Protein AF-A0AAV8ZKX7-F1 (afdb_monomer_lite)

Radius of gyration: 17.31 Å; chains: 1; bounding box: 44×43×34 Å

Secondary structure (DSSP, 8-state):
--HHHHHHHHHHTT--HHHHHHHHHTTHHHHHHHHHHHTS-TTS------PPPTTS------EEEEEEEEEEETTTTEEEEEEEEEE-SS-EEEEEEE-S-----HHHHHHHHHHHHHHHHTT---S--EEEE--

Sequence (135 aa):
MDLIFEILRIYECGLKLEFIEGELLKFVPNIVDFINLYLRNPNTNENFHLRHNKDDWKGTIEAIDDIEENIWCPELGIKGKVDVSIKTAFNTMPLELKTGRASVSLEHRGQVMMYIMMMNKLGYNVPSGLLLYLR

InterPro domains:
  IPR011604 PD-(D/E)XK endonuclease-like domain superfamily [G3DSA:3.90.320.10] (35-135)
  IPR014808 DNA replication factor Dna2, N-terminal [PF08696] (7-87)
  IPR051827 CRISPR-associated exonuclease Cas4 [PTHR36531] (9-134)

Structure (mmCIF, N/CA/C/O backbone):
data_AF-A0AAV8ZKX7-F1
#
_entry.id   AF-A0AAV8ZKX7-F1
#
loop_
_atom_site.group_PDB
_atom_site.id
_atom_site.type_symbol
_atom_site.label_atom_id
_atom_site.label_alt_id
_atom_site.label_comp_id
_atom_site.label_asym_id
_atom_site.label_entity_id
_atom_site.label_seq_id
_atom_site.pdbx_PDB_ins_code
_atom_site.Cartn_x
_atom_site.Cartn_y
_atom_site.Cartn_z
_atom_site.occupancy
_atom_site.B_iso_or_equiv
_atom_site.auth_seq_id
_atom_site.auth_comp_id
_atom_site.auth_asym_id
_atom_site.auth_atom_id
_atom_site.pdbx_PDB_model_num
ATOM 1 N N . MET A 1 1 ? -14.316 2.651 -4.840 1.00 55.53 1 MET A N 1
ATOM 2 C CA . MET A 1 1 ? -14.672 2.442 -3.421 1.00 55.53 1 MET A CA 1
ATOM 3 C C . MET A 1 1 ? -15.830 3.387 -3.121 1.00 55.53 1 MET A C 1
ATOM 5 O O . MET A 1 1 ? -15.679 4.575 -3.371 1.00 55.53 1 MET A O 1
ATOM 9 N N . ASP A 1 2 ? -16.995 2.875 -2.723 1.00 73.62 2 ASP A N 1
ATOM 10 C CA . ASP A 1 2 ? -18.248 3.646 -2.660 1.00 73.62 2 ASP A CA 1
ATOM 11 C C . ASP A 1 2 ? -18.525 4.154 -1.236 1.00 73.62 2 ASP A C 1
ATOM 13 O O . ASP A 1 2 ? -18.747 3.364 -0.320 1.00 73.62 2 ASP A O 1
ATOM 17 N N . LEU A 1 3 ? -18.572 5.480 -1.057 1.00 74.06 3 LEU A N 1
ATOM 18 C CA . LEU A 1 3 ? -18.791 6.158 0.234 1.00 74.06 3 LEU A CA 1
ATOM 19 C C . LEU A 1 3 ? -20.067 5.694 0.965 1.00 74.06 3 LEU A C 1
ATOM 21 O O . LEU A 1 3 ? -20.112 5.658 2.192 1.00 74.06 3 LEU A O 1
ATOM 25 N N . ILE A 1 4 ? -21.095 5.298 0.211 1.00 79.31 4 ILE A N 1
ATOM 26 C CA . ILE A 1 4 ? -22.364 4.788 0.749 1.00 79.31 4 ILE A CA 1
ATOM 27 C C . ILE A 1 4 ? -22.151 3.491 1.543 1.00 79.31 4 ILE A C 1
ATOM 29 O O . ILE A 1 4 ? -22.753 3.323 2.603 1.00 79.31 4 ILE A O 1
ATOM 33 N N . PHE A 1 5 ? -21.278 2.593 1.074 1.00 83.25 5 PHE A N 1
ATOM 34 C CA . PHE A 1 5 ? -21.015 1.330 1.768 1.00 83.25 5 PHE A CA 1
ATOM 35 C C . PHE A 1 5 ? -20.293 1.543 3.099 1.00 83.25 5 PHE A C 1
ATOM 37 O O . PHE A 1 5 ? -20.604 0.857 4.069 1.00 83.25 5 PHE A O 1
ATOM 44 N N . GLU A 1 6 ? -19.372 2.504 3.179 1.00 83.62 6 GLU A N 1
ATOM 45 C CA . GLU A 1 6 ? -18.668 2.789 4.434 1.00 83.62 6 GLU A CA 1
ATOM 46 C C . GLU A 1 6 ? -19.604 3.406 5.481 1.00 83.62 6 GLU A C 1
ATOM 48 O O . GLU A 1 6 ? -19.596 2.993 6.639 1.00 83.62 6 GLU A O 1
ATOM 53 N N . ILE A 1 7 ? -20.494 4.317 5.073 1.00 83.44 7 ILE A N 1
ATOM 54 C CA . ILE A 1 7 ? -21.514 4.881 5.973 1.00 83.44 7 ILE A CA 1
ATOM 55 C C . ILE A 1 7 ? -22.462 3.783 6.483 1.00 83.44 7 ILE A C 1
ATOM 57 O O . ILE A 1 7 ? -22.776 3.750 7.675 1.00 83.44 7 ILE A O 1
ATOM 61 N N . LEU A 1 8 ? -22.885 2.859 5.612 1.00 88.00 8 LEU A N 1
ATOM 62 C CA . LEU A 1 8 ? -23.714 1.715 6.006 1.00 88.00 8 LEU A CA 1
ATOM 63 C C . LEU A 1 8 ? -22.999 0.809 7.014 1.00 88.00 8 LEU A C 1
ATOM 65 O O . LEU A 1 8 ? -23.608 0.429 8.006 1.00 88.00 8 LEU A O 1
ATOM 69 N N . ARG A 1 9 ? -21.704 0.527 6.831 1.00 88.19 9 ARG A N 1
ATOM 70 C CA . ARG A 1 9 ? -20.921 -0.270 7.793 1.00 88.19 9 ARG A CA 1
ATOM 71 C C . ARG A 1 9 ? -20.812 0.392 9.160 1.00 88.19 9 ARG A C 1
ATOM 73 O O . ARG A 1 9 ? -20.919 -0.284 10.181 1.00 88.19 9 ARG A O 1
ATOM 80 N N . ILE A 1 10 ? -20.606 1.710 9.196 1.00 88.19 10 ILE A N 1
ATOM 81 C CA . ILE A 1 10 ? -20.577 2.471 10.454 1.00 88.19 10 ILE A CA 1
ATOM 82 C C . ILE A 1 10 ? -21.927 2.337 11.169 1.00 88.19 10 ILE A C 1
ATOM 84 O O . ILE A 1 10 ? -21.962 2.070 12.373 1.00 88.19 10 ILE A O 1
ATOM 88 N N . TYR A 1 11 ? -23.023 2.452 10.414 1.00 88.31 11 TYR A N 1
ATOM 89 C CA . TYR A 1 11 ? -24.378 2.271 10.926 1.00 88.31 11 TYR A CA 1
ATOM 90 C C . TYR A 1 11 ? -24.635 0.845 11.442 1.00 88.31 11 TYR A C 1
ATOM 92 O O . TYR A 1 11 ? -25.105 0.687 12.567 1.00 88.31 11 TYR A O 1
ATOM 100 N N . GLU A 1 12 ? -24.290 -0.190 10.671 1.00 93.38 12 GLU A N 1
ATOM 101 C CA . GLU A 1 12 ? -24.459 -1.607 11.040 1.00 93.38 12 GLU A CA 1
ATOM 102 C C . GLU A 1 12 ? -23.706 -1.973 12.324 1.00 93.38 12 GLU A C 1
ATOM 104 O O . GLU A 1 12 ? -24.212 -2.727 13.154 1.00 93.38 12 GLU A O 1
ATOM 109 N N . CYS A 1 13 ? -22.518 -1.401 12.522 1.00 91.56 13 CYS A N 1
ATOM 110 C CA . CYS A 1 13 ? -21.724 -1.591 13.734 1.00 91.56 13 CYS A CA 1
ATOM 111 C C . CYS A 1 13 ? -22.241 -0.781 14.940 1.00 91.56 13 CYS A C 1
ATOM 113 O O . CYS A 1 13 ? -21.676 -0.893 16.029 1.00 91.56 13 CYS A O 1
ATOM 115 N N . GLY A 1 14 ? -23.273 0.055 14.769 1.00 91.50 14 GLY A N 1
ATOM 116 C CA . GLY A 1 14 ? -23.793 0.937 15.817 1.00 91.50 14 GLY A CA 1
ATOM 117 C C . GLY A 1 14 ? -22.784 1.994 16.278 1.00 91.50 14 GLY A C 1
ATOM 118 O O . GLY A 1 14 ? -22.872 2.484 17.407 1.00 91.50 14 GLY A O 1
ATOM 119 N N . LEU A 1 15 ? -21.800 2.321 15.435 1.00 90.56 15 LEU A N 1
ATOM 120 C CA . LEU A 1 15 ? -20.742 3.268 15.760 1.00 90.56 15 LEU A CA 1
ATOM 121 C C . LEU A 1 15 ? -21.161 4.688 15.390 1.00 90.56 15 LEU A C 1
ATOM 123 O O . LEU A 1 15 ? -21.896 4.932 14.435 1.00 90.56 15 LEU A O 1
ATOM 127 N N . LYS A 1 16 ? -20.665 5.646 16.168 1.00 89.56 16 LYS A N 1
ATOM 128 C CA . LYS A 1 16 ? -20.821 7.069 15.875 1.00 89.56 16 LYS A CA 1
ATOM 129 C C . LYS A 1 16 ? -19.701 7.539 14.957 1.00 89.56 16 LYS A C 1
ATOM 131 O O . LYS A 1 16 ? -18.568 7.072 15.081 1.00 89.56 16 LYS A O 1
ATOM 136 N N . LEU A 1 17 ? -20.002 8.492 14.078 1.00 87.00 17 LEU A N 1
ATOM 137 C CA . LEU A 1 17 ? -19.020 9.032 13.139 1.00 87.00 17 LEU A CA 1
ATOM 138 C C . LEU A 1 17 ? -17.836 9.680 13.872 1.00 87.00 17 LEU A C 1
ATOM 140 O O . LEU A 1 17 ? -16.693 9.450 13.495 1.00 87.00 17 LEU A O 1
ATOM 144 N N . GLU A 1 18 ? -18.097 10.390 14.971 1.00 89.56 18 GLU A N 1
ATOM 145 C CA . GLU A 1 18 ? -17.065 11.065 15.768 1.00 89.56 18 GLU A CA 1
ATOM 146 C C . GLU A 1 18 ? -16.076 10.069 16.392 1.00 89.56 18 GLU A C 1
ATOM 148 O O . GLU A 1 18 ? -14.895 10.365 16.568 1.00 89.56 18 GLU A O 1
ATOM 153 N N . PHE A 1 19 ? -16.547 8.861 16.716 1.00 89.44 19 PHE A N 1
ATOM 154 C CA . PHE A 1 19 ? -15.679 7.799 17.217 1.00 89.44 19 PHE A CA 1
ATOM 155 C C . PHE A 1 19 ? -14.731 7.296 16.120 1.00 89.44 19 PHE A C 1
ATOM 157 O O . PHE A 1 19 ? -13.538 7.137 16.366 1.00 89.44 19 PHE A O 1
ATOM 164 N N . ILE A 1 20 ? -15.246 7.088 14.904 1.00 89.50 20 ILE A N 1
ATOM 165 C CA . ILE A 1 20 ? -14.440 6.664 13.750 1.00 89.50 20 ILE A CA 1
ATOM 166 C C . ILE A 1 20 ? -13.412 7.729 13.383 1.00 89.50 20 ILE A C 1
ATOM 168 O O . ILE A 1 20 ? -12.249 7.399 13.164 1.00 89.50 20 ILE A O 1
ATOM 172 N N . GLU A 1 21 ? -13.817 8.997 13.363 1.00 90.31 21 GLU A N 1
ATOM 173 C CA . GLU A 1 21 ? -12.910 10.119 13.134 1.00 90.31 21 GLU A CA 1
ATOM 174 C C . GLU A 1 21 ? -11.768 10.115 14.160 1.00 90.31 21 GLU A C 1
ATOM 176 O O . GLU A 1 21 ? -10.597 10.173 13.783 1.00 90.31 21 GLU A O 1
ATOM 181 N N . GLY A 1 22 ? -12.086 9.927 15.445 1.00 92.31 22 GLY A N 1
ATOM 182 C CA . GLY A 1 22 ? -11.089 9.802 16.508 1.00 92.31 22 GLY A CA 1
ATOM 183 C C . GLY A 1 22 ? -10.113 8.633 16.320 1.00 92.31 22 GLY A C 1
ATOM 184 O O . GLY A 1 22 ? -8.932 8.776 16.633 1.00 92.31 22 GLY A O 1
ATOM 185 N N . GLU A 1 23 ? -10.560 7.488 15.793 1.00 90.56 23 GLU A N 1
ATOM 186 C CA . GLU A 1 23 ? -9.667 6.369 15.459 1.00 90.56 23 GLU A CA 1
ATOM 187 C C . GLU A 1 23 ? -8.809 6.657 14.219 1.00 90.56 23 GLU A C 1
ATOM 189 O O . GLU A 1 23 ? -7.616 6.355 14.230 1.00 90.56 23 GLU A O 1
ATOM 194 N N . LEU A 1 24 ? -9.372 7.275 13.174 1.00 90.38 24 LEU A N 1
ATOM 195 C CA . LEU A 1 24 ? -8.650 7.621 11.943 1.00 90.38 24 LEU A CA 1
ATOM 196 C C . LEU A 1 24 ? -7.559 8.671 12.183 1.00 90.38 24 LEU A C 1
ATOM 198 O O . LEU A 1 24 ? -6.457 8.563 11.642 1.00 90.38 24 LEU A O 1
ATOM 202 N N . LEU A 1 25 ? -7.828 9.651 13.048 1.00 93.81 25 LEU A N 1
ATOM 203 C CA . LEU A 1 25 ? -6.864 10.695 13.400 1.00 93.81 25 LEU A CA 1
ATOM 204 C C . LEU A 1 25 ? -5.582 10.137 14.035 1.00 93.81 25 LEU A C 1
ATOM 206 O O . LEU A 1 25 ? -4.528 10.758 13.918 1.00 93.81 25 LEU A O 1
ATOM 210 N N . LYS A 1 26 ? -5.627 8.944 14.644 1.00 92.88 26 LYS A N 1
ATOM 211 C CA . LYS A 1 26 ? -4.438 8.295 15.223 1.00 92.88 26 LYS A CA 1
ATOM 212 C C . LYS A 1 26 ? -3.408 7.878 14.174 1.00 92.88 26 LYS A C 1
ATOM 214 O O . LYS A 1 26 ? -2.238 7.754 14.515 1.00 92.88 26 LYS A O 1
ATOM 219 N N . PHE A 1 27 ? -3.819 7.677 12.921 1.00 92.94 27 PHE A N 1
ATOM 220 C CA . PHE A 1 27 ? -2.921 7.285 11.830 1.00 92.94 27 PHE A CA 1
ATOM 221 C C . PHE A 1 27 ? -2.236 8.493 11.169 1.00 92.94 27 PHE A C 1
ATOM 223 O O . PHE A 1 27 ? -1.198 8.340 10.528 1.00 92.94 27 PHE A O 1
ATOM 230 N N . VAL A 1 28 ? -2.793 9.701 11.331 1.00 92.88 28 VAL A N 1
ATOM 231 C CA . VAL A 1 28 ? -2.318 10.922 10.658 1.00 92.88 28 VAL A CA 1
ATOM 232 C C . VAL A 1 28 ? -0.844 11.238 10.949 1.00 92.88 28 VAL A C 1
ATOM 234 O O . VAL A 1 28 ? -0.129 11.508 9.985 1.00 92.88 28 VAL A O 1
ATOM 237 N N . PRO A 1 29 ? -0.339 11.174 12.201 1.00 91.69 29 PRO A N 1
ATOM 238 C CA . PRO A 1 29 ? 1.067 11.474 12.478 1.00 91.69 29 PRO A CA 1
ATOM 239 C C . PRO A 1 29 ? 2.034 10.588 11.684 1.00 91.69 29 PRO A C 1
ATOM 241 O O . PRO A 1 29 ? 2.932 11.102 11.027 1.00 91.69 29 PRO A O 1
ATOM 244 N N . ASN A 1 30 ? 1.784 9.276 11.644 1.00 90.94 30 ASN A N 1
ATOM 245 C CA . ASN A 1 30 ? 2.638 8.323 10.931 1.00 90.94 30 ASN A CA 1
ATOM 246 C C . ASN A 1 30 ? 2.600 8.530 9.408 1.00 90.94 30 ASN A C 1
ATOM 248 O O . ASN A 1 30 ? 3.616 8.363 8.733 1.00 90.94 30 ASN A O 1
ATOM 252 N N . ILE A 1 31 ? 1.447 8.929 8.855 1.00 92.50 31 ILE A N 1
ATOM 253 C CA . ILE A 1 31 ? 1.328 9.296 7.434 1.00 92.50 31 ILE A CA 1
ATOM 254 C C . ILE A 1 31 ? 2.173 10.540 7.137 1.00 92.50 31 ILE A C 1
ATOM 256 O O . ILE A 1 31 ? 2.915 10.564 6.156 1.00 92.50 31 ILE A O 1
ATOM 260 N N . VAL A 1 32 ? 2.080 11.568 7.985 1.00 91.00 32 VAL A N 1
ATOM 261 C CA . VAL A 1 32 ? 2.853 12.808 7.833 1.00 91.00 32 VAL A CA 1
ATOM 262 C C . VAL A 1 32 ? 4.352 12.529 7.936 1.00 91.00 32 VAL A C 1
ATOM 264 O O . VAL A 1 32 ? 5.113 13.004 7.093 1.00 91.00 32 VAL A O 1
ATOM 267 N N . ASP A 1 33 ? 4.777 11.719 8.905 1.00 89.44 33 ASP A N 1
ATOM 268 C CA . ASP A 1 33 ? 6.178 11.326 9.067 1.00 89.44 33 ASP A CA 1
ATOM 269 C C . ASP A 1 33 ? 6.693 10.548 7.853 1.00 89.44 33 ASP A C 1
ATOM 271 O O . ASP A 1 33 ? 7.772 10.852 7.345 1.00 89.44 33 ASP A O 1
ATOM 275 N N . PHE A 1 34 ? 5.903 9.610 7.320 1.00 91.06 34 PHE A N 1
ATOM 276 C CA . PHE A 1 34 ? 6.243 8.883 6.096 1.00 91.06 34 PHE A CA 1
ATOM 277 C C . PHE A 1 34 ? 6.428 9.825 4.897 1.00 91.06 34 PHE A C 1
ATOM 279 O O . PHE A 1 34 ? 7.426 9.726 4.180 1.00 91.06 34 PHE A O 1
ATOM 286 N N . ILE A 1 35 ? 5.503 10.769 4.696 1.00 90.25 35 ILE A N 1
ATOM 287 C CA . ILE A 1 35 ? 5.585 11.757 3.609 1.00 90.25 35 ILE A CA 1
ATOM 288 C C . ILE A 1 35 ? 6.840 12.620 3.763 1.00 90.25 35 ILE A C 1
ATOM 290 O O . ILE A 1 35 ? 7.575 12.833 2.796 1.00 90.25 35 ILE A O 1
ATOM 294 N N . ASN A 1 36 ? 7.109 13.096 4.978 1.00 87.50 36 ASN A N 1
ATOM 295 C CA . ASN A 1 36 ? 8.271 13.930 5.258 1.00 87.50 36 ASN A CA 1
ATOM 296 C C . ASN A 1 36 ? 9.592 13.182 5.060 1.00 87.50 36 ASN A C 1
ATOM 298 O O . ASN A 1 36 ? 10.564 13.795 4.630 1.00 87.50 36 ASN A O 1
ATOM 302 N N . LEU A 1 37 ? 9.628 11.884 5.358 1.00 86.94 37 LEU A N 1
ATOM 303 C CA . LEU A 1 37 ? 10.834 11.071 5.265 1.00 86.94 37 LEU A CA 1
ATOM 304 C C . LEU A 1 37 ? 11.145 10.631 3.829 1.00 86.94 37 LEU A C 1
ATOM 306 O O . LEU A 1 37 ? 12.302 10.665 3.420 1.00 86.94 37 LEU A O 1
ATOM 310 N N . TYR A 1 38 ? 10.126 10.221 3.066 1.00 89.12 38 TYR A N 1
ATOM 311 C CA . TYR A 1 38 ? 10.337 9.531 1.790 1.00 89.12 38 TYR A CA 1
ATOM 312 C C . TYR A 1 38 ? 9.916 10.314 0.548 1.00 89.12 38 TYR A C 1
ATOM 314 O O . TYR A 1 38 ? 10.412 9.993 -0.528 1.00 89.12 38 TYR A O 1
ATOM 322 N N . LEU A 1 39 ? 9.020 11.303 0.653 1.00 87.19 39 LEU A N 1
ATOM 323 C CA . LEU A 1 39 ? 8.521 12.061 -0.507 1.00 87.19 39 LEU A CA 1
ATOM 324 C C . LEU A 1 39 ? 9.089 13.486 -0.580 1.00 87.19 39 LEU A C 1
ATOM 326 O O . LEU A 1 39 ? 9.069 14.103 -1.646 1.00 87.19 39 LEU A O 1
ATOM 330 N N . ARG A 1 40 ? 9.584 14.047 0.531 1.00 76.81 40 ARG A N 1
ATOM 331 C CA . ARG A 1 40 ? 10.185 15.388 0.516 1.00 76.81 40 ARG A CA 1
ATOM 332 C C . ARG A 1 40 ? 11.589 15.373 -0.080 1.00 76.81 40 ARG A C 1
ATOM 334 O O . ARG A 1 40 ? 12.392 14.476 0.154 1.00 76.81 40 ARG A O 1
ATOM 341 N N . ASN A 1 41 ? 11.884 16.424 -0.840 1.00 61.88 41 ASN A N 1
ATOM 342 C CA . ASN A 1 41 ? 13.171 16.607 -1.491 1.00 61.88 41 ASN A CA 1
ATOM 343 C C . ASN A 1 41 ? 14.238 17.017 -0.452 1.00 61.88 41 ASN A C 1
ATOM 345 O O . ASN A 1 41 ? 14.035 18.017 0.236 1.00 61.88 41 ASN A O 1
ATOM 349 N N . PRO A 1 42 ? 15.396 16.338 -0.370 1.00 58.47 42 PRO A N 1
ATOM 350 C CA . PRO A 1 42 ? 16.476 16.703 0.554 1.00 58.47 42 PRO A CA 1
ATOM 351 C C . PRO A 1 42 ? 17.054 18.117 0.333 1.00 58.47 42 PRO A C 1
ATOM 353 O O . PRO A 1 4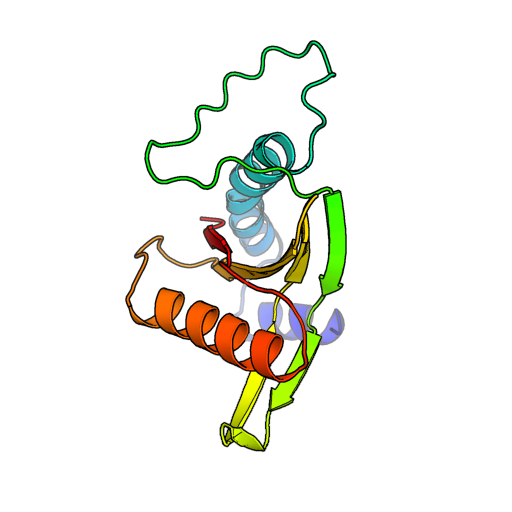2 ? 17.785 18.614 1.184 1.00 58.47 42 PRO A O 1
ATOM 356 N N . ASN A 1 43 ? 16.721 18.786 -0.777 1.00 54.56 43 ASN A N 1
ATOM 357 C CA . ASN A 1 43 ? 17.153 20.156 -1.075 1.00 54.56 43 ASN A CA 1
ATOM 358 C C . ASN A 1 43 ? 16.349 21.251 -0.350 1.00 54.56 43 ASN A C 1
ATOM 360 O O . ASN A 1 43 ? 16.688 22.431 -0.459 1.00 54.56 43 ASN A O 1
ATOM 364 N N . THR A 1 44 ? 15.279 20.911 0.374 1.00 56.59 44 THR A N 1
ATOM 365 C CA . THR A 1 44 ? 14.622 21.875 1.264 1.00 56.59 44 THR A CA 1
ATOM 366 C C . THR A 1 44 ? 15.429 21.984 2.556 1.00 56.59 44 THR A C 1
ATOM 368 O O . THR A 1 44 ? 15.561 20.997 3.271 1.00 56.59 44 THR A O 1
ATOM 371 N N . ASN A 1 45 ? 15.942 23.179 2.872 1.00 49.00 45 ASN A N 1
ATOM 372 C CA . ASN A 1 45 ? 16.738 23.511 4.071 1.00 49.00 45 ASN A CA 1
ATOM 373 C C . ASN A 1 45 ? 15.978 23.367 5.416 1.00 49.00 45 ASN A C 1
ATOM 375 O O . ASN A 1 45 ? 16.300 24.032 6.401 1.00 49.00 45 ASN A O 1
ATOM 379 N N . GLU A 1 46 ? 14.942 22.535 5.472 1.00 54.00 46 GLU A N 1
ATOM 380 C CA . GLU A 1 46 ? 14.218 22.218 6.692 1.00 54.00 46 GLU A CA 1
ATOM 381 C C . GLU A 1 46 ? 14.965 21.087 7.405 1.00 54.00 46 GLU A C 1
ATOM 383 O O . GLU A 1 46 ? 14.954 19.939 6.967 1.00 54.00 46 GLU A O 1
ATOM 388 N N . ASN A 1 47 ? 15.647 21.420 8.506 1.00 46.41 47 ASN A N 1
ATOM 389 C CA . ASN A 1 47 ? 16.322 20.467 9.392 1.00 46.41 47 ASN A CA 1
ATOM 390 C C . ASN A 1 47 ? 15.297 19.589 10.128 1.00 46.41 47 ASN A C 1
ATOM 392 O O . ASN A 1 47 ? 15.109 19.710 11.339 1.00 46.41 47 ASN A O 1
ATOM 396 N N . PHE A 1 48 ? 14.604 18.713 9.409 1.00 53.59 48 PHE A N 1
ATOM 397 C CA . PHE A 1 48 ? 13.731 17.722 10.013 1.00 53.59 48 PHE A CA 1
ATOM 398 C C . PHE A 1 48 ? 14.563 16.467 10.285 1.00 53.59 48 PHE A C 1
ATOM 400 O O . PHE A 1 48 ? 14.800 15.638 9.411 1.00 53.59 48 PHE A O 1
ATOM 407 N N . HIS A 1 49 ? 15.076 16.349 11.511 1.00 52.62 49 HIS A N 1
ATOM 408 C CA . HIS A 1 49 ? 15.800 15.164 11.973 1.00 52.62 49 HIS A CA 1
ATOM 409 C C . HIS A 1 49 ? 14.842 13.988 12.232 1.00 52.62 49 HIS A C 1
ATOM 411 O O . HIS A 1 49 ? 14.835 13.430 13.330 1.00 52.62 49 HIS A O 1
ATOM 417 N N . LEU A 1 50 ? 14.041 13.581 11.244 1.00 59.50 50 LEU A N 1
ATOM 418 C CA . LEU A 1 50 ? 13.430 12.255 11.290 1.00 59.50 50 LEU A CA 1
ATOM 419 C C . LEU A 1 50 ? 14.542 11.251 11.020 1.00 59.50 50 LEU A C 1
ATOM 421 O O . LEU A 1 50 ? 15.062 11.126 9.912 1.00 59.50 50 LEU A O 1
ATOM 425 N N . ARG A 1 51 ? 14.996 10.599 12.088 1.00 59.25 51 ARG A N 1
ATOM 426 C CA . ARG A 1 51 ? 16.026 9.575 11.985 1.00 59.25 51 ARG A CA 1
ATOM 427 C C . ARG A 1 51 ? 15.379 8.312 11.438 1.00 59.25 51 ARG A C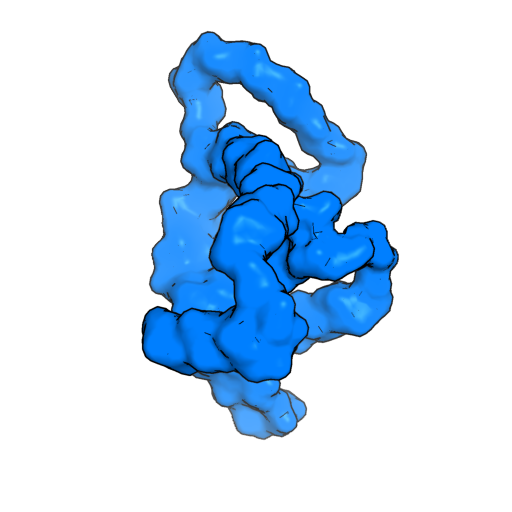 1
ATOM 429 O O . ARG A 1 51 ? 14.538 7.728 12.110 1.00 59.25 51 ARG A O 1
ATOM 436 N N . HIS A 1 52 ? 15.836 7.873 10.269 1.00 65.25 52 HIS A N 1
ATOM 437 C CA . HIS A 1 52 ? 15.700 6.477 9.873 1.00 65.25 52 HIS A CA 1
ATOM 438 C C . HIS A 1 52 ? 16.243 5.593 10.997 1.00 65.25 52 HIS A C 1
ATOM 440 O O . HIS A 1 52 ? 17.354 5.820 11.499 1.00 65.25 52 HIS A O 1
ATOM 446 N N . ASN A 1 53 ? 15.490 4.566 11.368 1.00 73.81 53 ASN A N 1
ATOM 447 C CA . ASN A 1 53 ? 16.052 3.482 12.150 1.00 73.81 53 ASN A CA 1
ATOM 448 C C . ASN A 1 53 ? 17.133 2.774 11.328 1.00 73.81 53 ASN A C 1
ATOM 450 O O . ASN A 1 53 ? 17.227 2.905 10.106 1.00 73.81 53 ASN A O 1
ATOM 454 N N . LYS A 1 54 ? 17.985 2.008 12.013 1.00 72.44 54 LYS A N 1
ATOM 455 C CA . LYS A 1 54 ? 19.113 1.316 11.376 1.00 72.44 54 LYS A CA 1
ATOM 456 C C . LYS A 1 54 ? 18.678 0.421 10.207 1.00 72.44 54 LYS A C 1
ATOM 458 O O . LYS A 1 54 ? 19.430 0.304 9.240 1.00 72.44 54 LYS A O 1
ATOM 463 N N . ASP A 1 55 ? 17.487 -0.160 10.316 1.00 77.69 55 ASP A N 1
ATOM 464 C CA . ASP A 1 55 ? 16.944 -1.148 9.383 1.00 77.69 55 ASP A CA 1
ATOM 465 C C . ASP A 1 55 ? 15.980 -0.543 8.347 1.00 77.69 55 ASP A C 1
ATOM 467 O O . ASP A 1 55 ? 15.478 -1.264 7.485 1.00 77.69 55 ASP A O 1
ATOM 471 N N . ASP A 1 56 ? 15.731 0.768 8.406 1.00 85.50 56 ASP A N 1
ATOM 472 C CA . ASP A 1 56 ? 14.824 1.431 7.473 1.00 85.50 56 ASP A CA 1
ATOM 473 C C . ASP A 1 56 ? 15.477 1.607 6.099 1.00 85.50 56 ASP A C 1
ATOM 475 O O . ASP A 1 56 ? 16.693 1.793 5.954 1.00 85.50 56 ASP A O 1
ATOM 479 N N . TRP A 1 57 ? 14.637 1.591 5.068 1.00 89.06 57 TRP A N 1
ATOM 480 C CA . TRP A 1 57 ? 15.055 1.906 3.710 1.00 89.06 57 TRP A CA 1
ATOM 481 C C . TRP A 1 57 ? 15.523 3.367 3.621 1.00 89.06 57 TRP A C 1
ATOM 483 O O . TRP A 1 57 ? 14.938 4.247 4.241 1.00 89.06 57 TRP A O 1
ATOM 493 N N . LYS A 1 58 ? 16.591 3.634 2.858 1.00 86.06 58 LYS A N 1
ATOM 494 C CA . LYS A 1 58 ? 17.268 4.950 2.802 1.00 86.06 58 LYS A CA 1
ATOM 495 C C . LYS A 1 58 ? 17.103 5.676 1.465 1.00 86.06 58 LYS A C 1
ATOM 497 O O . LYS A 1 58 ? 17.964 6.470 1.092 1.00 86.06 58 LYS A O 1
ATOM 502 N N . GLY A 1 59 ? 16.076 5.331 0.697 1.00 87.31 59 GLY A N 1
ATOM 503 C CA . GLY A 1 59 ? 15.815 5.964 -0.592 1.00 87.31 59 GLY A CA 1
ATOM 504 C C . GLY A 1 59 ? 14.718 7.021 -0.525 1.00 87.31 59 GLY A C 1
ATOM 505 O O . GLY A 1 59 ? 14.183 7.327 0.537 1.00 87.31 59 GLY A O 1
ATOM 506 N N . THR A 1 60 ? 14.383 7.554 -1.695 1.00 91.25 60 THR A N 1
ATOM 507 C CA . THR A 1 60 ? 13.326 8.549 -1.894 1.00 91.25 60 THR A CA 1
ATOM 508 C C . THR A 1 60 ? 12.317 8.003 -2.898 1.00 91.25 60 THR A C 1
ATOM 510 O O . THR A 1 60 ? 12.693 7.352 -3.878 1.00 91.25 60 THR A O 1
ATOM 513 N N . ILE A 1 61 ? 11.039 8.250 -2.637 1.00 93.31 61 ILE A N 1
ATOM 514 C CA . ILE A 1 61 ? 9.930 7.950 -3.537 1.00 93.31 61 ILE A CA 1
ATOM 515 C C . ILE A 1 61 ? 9.765 9.152 -4.464 1.00 93.31 61 ILE A C 1
ATOM 517 O O . ILE A 1 61 ? 9.468 10.255 -4.012 1.00 93.31 61 ILE A O 1
ATOM 521 N N . GLU A 1 62 ? 9.978 8.943 -5.759 1.00 93.56 62 GLU A N 1
ATOM 522 C CA . GLU A 1 62 ? 9.901 10.001 -6.772 1.00 93.56 62 GLU A CA 1
ATOM 523 C C . GLU A 1 62 ? 8.479 10.190 -7.294 1.00 93.56 62 GLU A C 1
ATOM 525 O O . GLU A 1 62 ? 8.060 11.312 -7.578 1.00 93.56 62 GLU A O 1
ATOM 530 N N . ALA A 1 63 ? 7.739 9.090 -7.435 1.00 94.50 63 ALA A N 1
ATOM 531 C CA . ALA A 1 63 ? 6.372 9.100 -7.926 1.00 94.50 63 ALA A CA 1
ATOM 532 C C . ALA A 1 63 ? 5.596 7.867 -7.452 1.00 94.50 63 ALA A C 1
ATOM 534 O O . ALA A 1 63 ? 6.171 6.864 -7.023 1.00 94.50 63 ALA A O 1
ATOM 535 N N . ILE A 1 64 ? 4.275 7.955 -7.564 1.00 95.44 64 ILE A N 1
ATOM 536 C CA . ILE A 1 64 ? 3.366 6.814 -7.488 1.00 95.44 64 ILE A CA 1
ATOM 537 C C . ILE A 1 64 ? 3.067 6.417 -8.935 1.00 95.44 64 ILE A C 1
ATOM 539 O O . ILE A 1 64 ? 2.577 7.253 -9.695 1.00 95.44 64 ILE A O 1
ATOM 543 N N . ASP A 1 65 ? 3.401 5.184 -9.312 1.00 94.81 65 ASP A N 1
ATOM 544 C CA . ASP A 1 65 ? 3.125 4.645 -10.648 1.00 94.81 65 ASP A CA 1
ATOM 545 C C . ASP A 1 65 ? 1.661 4.187 -10.748 1.00 94.81 65 ASP A C 1
ATOM 547 O O . ASP A 1 65 ? 0.990 4.499 -11.730 1.00 94.81 65 ASP A O 1
ATOM 551 N N . ASP A 1 66 ? 1.159 3.484 -9.725 1.00 96.69 66 ASP A N 1
ATOM 552 C CA . ASP A 1 66 ? -0.232 3.020 -9.663 1.00 96.69 66 ASP A CA 1
ATOM 553 C C . ASP A 1 66 ? -0.703 2.815 -8.210 1.00 96.69 66 ASP A C 1
ATOM 555 O O . ASP A 1 66 ? 0.105 2.698 -7.281 1.00 96.69 66 ASP A O 1
ATOM 559 N N . ILE A 1 67 ? -2.019 2.760 -8.015 1.00 96.88 67 ILE A N 1
ATOM 560 C CA . ILE A 1 67 ? -2.670 2.421 -6.747 1.00 96.88 67 ILE A CA 1
ATOM 561 C C . ILE A 1 67 ? -3.616 1.247 -6.960 1.00 96.88 67 ILE A C 1
ATOM 563 O O . ILE A 1 67 ? -4.328 1.183 -7.959 1.00 96.88 67 ILE A O 1
ATOM 567 N N . GLU A 1 68 ? -3.680 0.340 -5.987 1.00 96.12 68 GLU A N 1
ATOM 568 C CA . GLU A 1 68 ? -4.589 -0.804 -6.041 1.00 96.12 68 GLU A CA 1
ATOM 569 C C . GLU A 1 68 ? -4.412 -1.673 -7.316 1.00 96.12 68 GLU A C 1
ATOM 571 O O . GLU A 1 68 ? -5.378 -2.246 -7.838 1.00 96.12 68 GLU A O 1
ATOM 576 N N . GLU A 1 69 ? -3.170 -1.791 -7.800 1.00 96.06 69 GLU A N 1
ATOM 577 C CA . GLU A 1 69 ? -2.801 -2.465 -9.047 1.00 96.06 69 GLU A CA 1
ATOM 578 C C . GLU A 1 69 ? -3.113 -3.967 -8.974 1.00 96.06 69 GLU A C 1
ATOM 580 O O . GLU A 1 69 ? -2.620 -4.692 -8.105 1.00 96.06 69 GLU A O 1
ATOM 585 N N . ASN A 1 70 ? -3.918 -4.470 -9.913 1.00 96.88 70 ASN A N 1
ATOM 586 C CA . ASN A 1 70 ? -4.264 -5.889 -9.973 1.00 96.88 70 ASN A CA 1
ATOM 587 C C . ASN A 1 70 ? -3.261 -6.647 -10.841 1.00 96.88 70 ASN A C 1
ATOM 589 O O . ASN A 1 70 ? -3.259 -6.511 -12.063 1.00 96.88 70 ASN A O 1
ATOM 593 N N . ILE A 1 71 ? -2.483 -7.529 -10.220 1.00 95.69 71 ILE A N 1
ATOM 594 C CA . ILE A 1 71 ? -1.493 -8.354 -10.904 1.00 95.69 71 ILE A CA 1
ATOM 595 C C . ILE A 1 71 ? -1.987 -9.792 -10.996 1.00 95.69 71 ILE A C 1
ATOM 597 O O . ILE A 1 71 ? -2.343 -10.427 -10.002 1.00 95.69 71 ILE A O 1
ATOM 601 N N . TRP A 1 72 ? -1.970 -10.323 -12.213 1.00 96.38 72 TRP A N 1
ATOM 602 C CA . TRP A 1 72 ? -2.286 -11.713 -12.504 1.00 96.38 72 TRP A CA 1
ATOM 603 C C . TRP A 1 72 ? -1.032 -12.349 -13.087 1.00 96.38 72 TRP A C 1
ATOM 605 O O . TRP A 1 72 ? -0.586 -11.961 -14.164 1.00 96.38 72 TRP A O 1
ATOM 615 N N . CYS A 1 73 ? -0.457 -13.321 -12.380 1.00 96.50 73 CYS A N 1
ATOM 616 C CA . CYS A 1 73 ? 0.740 -14.030 -12.817 1.00 96.50 73 CYS A CA 1
ATOM 617 C C . CYS A 1 73 ? 0.422 -15.524 -13.003 1.00 96.50 73 CYS A C 1
ATOM 619 O O . CYS A 1 73 ? 0.625 -16.321 -12.079 1.00 96.50 73 CYS A O 1
ATOM 621 N N . PRO A 1 74 ? -0.080 -15.932 -14.188 1.00 95.12 74 PRO A N 1
ATOM 622 C CA . PRO A 1 74 ? -0.427 -17.325 -14.466 1.00 95.12 74 PRO A CA 1
ATOM 623 C C . PRO A 1 74 ? 0.751 -18.286 -14.305 1.00 95.12 74 PRO A C 1
ATOM 625 O O . PRO A 1 74 ? 0.555 -19.401 -13.835 1.00 95.12 74 PRO A O 1
ATOM 628 N N . GLU A 1 75 ? 1.972 -17.847 -14.628 1.00 96.00 75 GLU A N 1
ATOM 629 C CA . GLU A 1 75 ? 3.189 -18.660 -14.482 1.00 96.00 75 GLU A CA 1
ATOM 630 C C . GLU A 1 75 ? 3.450 -19.099 -13.041 1.00 96.00 75 GLU A C 1
ATOM 632 O O . GLU A 1 75 ? 3.953 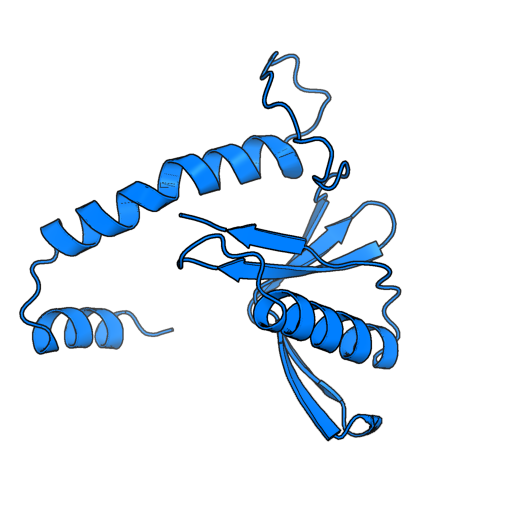-20.196 -12.812 1.00 96.00 75 GLU A O 1
ATOM 637 N N . LEU A 1 76 ? 3.123 -18.243 -12.071 1.00 96.31 76 LEU A N 1
ATOM 638 C CA . LEU A 1 76 ? 3.249 -18.562 -10.652 1.00 96.31 76 LEU A CA 1
ATOM 639 C C . LEU A 1 76 ? 1.959 -19.162 -10.077 1.00 96.31 76 LEU A C 1
ATOM 641 O O . LEU A 1 76 ? 1.973 -19.670 -8.960 1.00 96.31 76 LEU A O 1
ATOM 645 N N . GLY A 1 77 ? 0.843 -19.096 -10.810 1.00 96.31 77 GLY A N 1
ATOM 646 C CA . GLY A 1 77 ? -0.480 -19.463 -10.305 1.00 96.31 77 GLY A CA 1
ATOM 647 C C . GLY A 1 77 ? -1.004 -18.508 -9.225 1.00 96.31 77 GLY A C 1
ATOM 648 O O . GLY A 1 77 ? -1.817 -18.914 -8.397 1.00 96.31 77 GLY A O 1
ATOM 649 N N . ILE A 1 78 ? -0.533 -17.254 -9.207 1.00 96.56 78 ILE A N 1
ATOM 650 C CA . ILE A 1 78 ? -0.849 -16.266 -8.165 1.00 96.56 78 ILE A CA 1
ATOM 651 C C . ILE A 1 78 ? -1.548 -15.056 -8.791 1.00 96.56 78 ILE A C 1
ATOM 653 O O . ILE A 1 78 ? -1.219 -14.615 -9.894 1.00 96.56 78 ILE A O 1
ATOM 657 N N . LYS A 1 79 ? -2.511 -14.506 -8.051 1.00 96.88 79 LYS A N 1
ATOM 658 C CA . LYS A 1 79 ? -3.061 -13.169 -8.273 1.00 96.88 79 LYS A CA 1
ATOM 659 C C . LYS A 1 79 ? -2.836 -12.328 -7.023 1.00 96.88 79 LYS A C 1
ATOM 661 O O . LYS A 1 79 ? -2.907 -12.855 -5.912 1.00 96.88 79 LYS A O 1
ATOM 666 N N . GLY A 1 80 ? -2.615 -11.037 -7.200 1.00 96.25 80 GLY A N 1
ATOM 667 C CA . GLY A 1 80 ? -2.471 -10.093 -6.102 1.00 96.25 80 GLY A CA 1
ATOM 668 C C . GLY A 1 80 ? -3.020 -8.727 -6.465 1.00 96.25 80 GLY A C 1
ATOM 669 O O . GLY A 1 80 ? -3.258 -8.430 -7.634 1.00 96.25 80 GLY A O 1
ATOM 670 N N . LYS A 1 81 ? -3.222 -7.913 -5.435 1.00 97.50 81 LYS A N 1
ATOM 671 C CA . LYS A 1 81 ? -3.592 -6.512 -5.564 1.00 97.50 81 LYS A CA 1
ATOM 672 C C . LYS A 1 81 ? -2.571 -5.711 -4.767 1.00 97.50 81 LYS A C 1
ATOM 674 O O . LYS A 1 81 ? -2.577 -5.797 -3.546 1.00 97.50 81 LYS A O 1
ATOM 679 N N . VAL A 1 82 ? -1.649 -5.049 -5.452 1.00 97.56 82 VAL A N 1
ATOM 680 C CA . VAL A 1 82 ? -0.609 -4.239 -4.810 1.00 97.56 82 VAL A CA 1
ATOM 681 C C . VAL A 1 82 ? -1.257 -2.943 -4.333 1.00 97.56 82 VAL A C 1
ATOM 683 O O . VAL A 1 82 ? -1.914 -2.271 -5.124 1.00 97.56 82 VAL A O 1
ATOM 686 N N . ASP A 1 83 ? -1.095 -2.593 -3.054 1.00 97.44 83 ASP A N 1
ATOM 687 C CA . ASP A 1 83 ? -1.698 -1.374 -2.497 1.00 97.44 83 ASP A CA 1
ATOM 688 C C . ASP A 1 83 ? -1.208 -0.125 -3.238 1.00 97.44 83 ASP A C 1
ATOM 690 O O . ASP A 1 83 ? -2.012 0.681 -3.707 1.00 97.44 83 ASP A O 1
ATOM 694 N N . VAL A 1 84 ? 0.115 0.022 -3.362 1.00 97.56 84 VAL A N 1
ATOM 695 C CA . VAL A 1 84 ? 0.750 1.124 -4.087 1.00 97.56 84 VAL A CA 1
ATOM 696 C C . VAL A 1 84 ? 1.987 0.619 -4.824 1.00 97.56 84 VAL A C 1
ATOM 698 O O . VAL A 1 84 ? 2.877 0.013 -4.225 1.00 97.56 84 VAL A O 1
ATOM 701 N N . SER A 1 85 ? 2.076 0.929 -6.112 1.00 97.00 85 SER A N 1
ATOM 702 C CA . SER A 1 85 ? 3.289 0.759 -6.908 1.00 97.00 85 SER A CA 1
ATOM 703 C C . SER A 1 85 ? 4.025 2.093 -6.941 1.00 97.00 85 SER A C 1
ATOM 705 O O . SER A 1 85 ? 3.504 3.094 -7.433 1.00 97.00 85 SER A O 1
ATOM 707 N N . ILE A 1 86 ? 5.224 2.138 -6.363 1.00 96.19 86 ILE A N 1
ATOM 708 C CA . ILE A 1 86 ? 6.015 3.367 -6.230 1.00 96.19 86 ILE A CA 1
ATOM 709 C C . ILE A 1 86 ? 7.245 3.335 -7.127 1.00 96.19 86 ILE A C 1
ATOM 711 O O . ILE A 1 86 ? 7.866 2.289 -7.332 1.00 96.19 86 ILE A O 1
ATOM 715 N N . LYS A 1 87 ? 7.641 4.514 -7.598 1.00 94.69 87 LYS A N 1
ATOM 716 C CA . LYS A 1 87 ? 8.845 4.720 -8.388 1.00 94.69 87 LYS A CA 1
ATOM 717 C C . LYS A 1 87 ? 9.939 5.368 -7.560 1.00 94.69 87 LYS A C 1
ATOM 719 O O . LYS A 1 87 ? 9.718 6.331 -6.828 1.00 94.69 87 LYS A O 1
ATOM 724 N N . THR A 1 88 ? 11.139 4.838 -7.718 1.00 92.25 88 THR A N 1
ATOM 725 C CA . THR A 1 88 ? 12.383 5.391 -7.180 1.00 92.25 88 THR A CA 1
ATOM 726 C C . THR A 1 88 ? 13.316 5.723 -8.339 1.00 92.25 88 THR A C 1
ATOM 728 O O . THR A 1 88 ? 13.069 5.286 -9.464 1.00 92.25 88 THR A O 1
ATOM 731 N N . ALA A 1 89 ? 14.432 6.398 -8.058 1.00 89.12 89 ALA A N 1
ATOM 732 C CA . ALA A 1 89 ? 15.424 6.777 -9.069 1.00 89.12 89 ALA A CA 1
ATOM 733 C C . ALA A 1 89 ? 15.887 5.624 -9.979 1.00 89.12 89 ALA A C 1
ATOM 735 O O . ALA A 1 89 ? 16.301 5.851 -11.115 1.00 89.12 89 ALA A O 1
ATOM 736 N N . PHE A 1 90 ? 15.844 4.383 -9.482 1.00 87.19 90 PHE A N 1
ATOM 737 C CA . PHE A 1 90 ? 16.389 3.223 -10.188 1.00 87.19 90 PHE A CA 1
ATOM 738 C C . PHE A 1 90 ? 15.348 2.160 -10.533 1.00 87.19 90 PHE A C 1
ATOM 740 O O . PHE A 1 90 ? 15.531 1.448 -11.514 1.00 87.19 90 PHE A O 1
ATOM 747 N N . ASN A 1 91 ? 14.289 2.015 -9.730 1.00 92.38 91 ASN A N 1
ATOM 748 C CA . ASN A 1 91 ? 13.393 0.858 -9.788 1.00 92.38 91 ASN A CA 1
ATOM 749 C C . ASN A 1 91 ? 11.953 1.223 -9.406 1.00 92.38 91 ASN A C 1
ATOM 751 O O . ASN A 1 91 ? 11.731 2.143 -8.612 1.00 92.38 91 ASN A O 1
ATOM 755 N N . THR A 1 92 ? 11.001 0.426 -9.887 1.00 94.44 92 THR A N 1
ATOM 756 C CA . THR A 1 92 ? 9.632 0.366 -9.353 1.00 94.44 92 THR A CA 1
ATOM 757 C C . THR A 1 92 ? 9.584 -0.677 -8.234 1.00 94.44 92 THR A C 1
ATOM 759 O O . THR A 1 92 ? 10.239 -1.717 -8.328 1.00 94.44 92 THR A O 1
ATOM 762 N N . MET A 1 93 ? 8.842 -0.412 -7.160 1.00 96.06 93 MET A N 1
ATOM 763 C CA . MET A 1 93 ? 8.678 -1.357 -6.053 1.00 96.06 93 MET A CA 1
ATOM 764 C C . MET A 1 93 ? 7.268 -1.331 -5.453 1.00 96.06 93 MET A C 1
ATOM 766 O O . MET A 1 93 ? 6.621 -0.284 -5.470 1.00 96.06 93 MET A O 1
ATOM 770 N N . PRO A 1 94 ? 6.793 -2.458 -4.895 1.00 97.75 94 PRO A N 1
ATOM 771 C CA . PRO A 1 94 ? 5.529 -2.490 -4.180 1.00 97.75 94 PRO A CA 1
ATOM 772 C C . PRO A 1 94 ? 5.693 -1.885 -2.781 1.00 97.75 94 PRO A C 1
ATOM 774 O O . PRO A 1 94 ? 6.652 -2.190 -2.064 1.00 97.75 94 PRO A O 1
ATOM 777 N N . LEU A 1 95 ? 4.726 -1.069 -2.380 1.00 97.25 95 LEU A N 1
ATOM 778 C CA . LEU A 1 95 ? 4.540 -0.555 -1.029 1.00 97.25 95 LEU A CA 1
ATOM 779 C C . LEU A 1 95 ? 3.221 -1.112 -0.481 1.00 97.25 95 LEU A C 1
ATOM 781 O O . LEU A 1 95 ? 2.157 -0.814 -1.011 1.00 97.25 95 LEU A O 1
ATOM 785 N N . GLU A 1 96 ? 3.301 -1.911 0.581 1.00 96.88 96 GLU A N 1
ATOM 786 C CA . GLU A 1 96 ? 2.145 -2.513 1.256 1.00 96.88 96 GLU A CA 1
ATOM 787 C C . GLU A 1 96 ? 1.836 -1.765 2.560 1.00 96.88 96 GLU A C 1
ATOM 789 O O . GLU A 1 96 ? 2.728 -1.527 3.385 1.00 96.88 96 GLU A O 1
ATOM 794 N N . LEU A 1 97 ? 0.561 -1.429 2.765 1.00 95.31 97 LEU A N 1
ATOM 795 C CA . LEU A 1 97 ? 0.069 -0.660 3.903 1.00 95.31 97 LEU A CA 1
ATOM 796 C C . LEU A 1 97 ? -0.526 -1.585 4.971 1.00 95.31 97 LEU A C 1
ATOM 798 O O . LEU A 1 97 ? -1.338 -2.465 4.693 1.00 95.31 97 LEU A O 1
ATOM 802 N N . LYS A 1 98 ? -0.178 -1.361 6.242 1.00 93.81 98 LYS A N 1
ATOM 803 C CA . LYS A 1 98 ? -0.729 -2.100 7.387 1.00 93.81 98 LYS A CA 1
ATOM 804 C C . LYS A 1 98 ? -1.228 -1.149 8.471 1.00 93.81 98 LYS A C 1
ATOM 806 O O . LYS A 1 98 ? -0.477 -0.358 9.027 1.00 93.81 98 LYS A O 1
ATOM 811 N N . THR A 1 99 ? -2.502 -1.277 8.834 1.00 89.06 99 THR A N 1
ATOM 812 C CA . THR A 1 99 ? -3.161 -0.490 9.900 1.00 89.06 99 THR A CA 1
ATOM 813 C C . THR A 1 99 ? -3.204 -1.217 11.253 1.00 89.06 99 THR A C 1
ATOM 815 O O . THR A 1 99 ? -3.631 -0.664 12.269 1.00 89.06 99 THR A O 1
ATOM 818 N N . GLY A 1 100 ? -2.782 -2.485 11.278 1.00 82.12 100 GLY A N 1
ATOM 819 C CA . GLY A 1 100 ? -2.707 -3.319 12.477 1.00 82.12 100 GLY A CA 1
ATOM 820 C C . 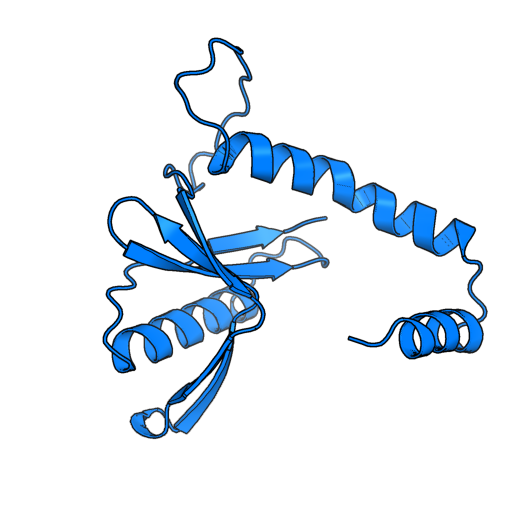GLY A 1 100 ? -1.424 -3.110 13.287 1.00 82.12 100 GLY A C 1
ATOM 821 O O . GLY A 1 100 ? -0.643 -2.200 13.034 1.00 82.12 100 GLY A O 1
ATOM 822 N N . ARG A 1 101 ? -1.189 -3.986 14.272 1.00 76.94 101 ARG A N 1
ATOM 823 C CA . ARG A 1 101 ? 0.063 -3.987 15.049 1.00 76.94 101 ARG A CA 1
ATOM 824 C C . ARG A 1 101 ? 1.273 -4.133 14.118 1.00 76.94 101 ARG A C 1
ATOM 826 O O . ARG A 1 101 ? 1.262 -4.998 13.242 1.00 76.94 101 ARG A O 1
ATOM 833 N N . ALA A 1 102 ? 2.326 -3.359 14.381 1.00 75.25 102 ALA A N 1
ATOM 834 C CA . ALA A 1 102 ? 3.631 -3.481 13.735 1.00 75.25 102 ALA A CA 1
ATOM 835 C C . ALA A 1 102 ? 4.362 -4.757 14.185 1.00 75.25 102 ALA A C 1
ATOM 837 O O . ALA A 1 102 ? 5.336 -4.723 14.929 1.00 75.25 102 ALA A O 1
ATOM 838 N N . SER A 1 103 ? 3.845 -5.916 13.777 1.00 73.81 103 SER A N 1
ATOM 839 C CA . SER A 1 103 ? 4.420 -7.223 14.100 1.00 73.81 103 SER A CA 1
ATOM 840 C C . SER A 1 103 ? 5.575 -7.605 13.179 1.00 73.81 103 SER A C 1
ATOM 842 O O . SER A 1 103 ? 6.331 -8.508 13.521 1.00 73.81 103 SER A O 1
ATOM 844 N N . VAL A 1 104 ? 5.690 -6.961 12.006 1.00 75.19 104 VAL A N 1
ATOM 845 C CA . VAL A 1 104 ? 6.648 -7.327 10.944 1.00 75.19 104 VAL A CA 1
ATOM 846 C C . VAL A 1 104 ? 6.656 -8.842 10.717 1.00 75.19 104 VAL A C 1
ATOM 848 O O . VAL A 1 104 ? 7.702 -9.482 10.600 1.00 75.19 104 VAL A O 1
ATOM 851 N N . SER A 1 105 ? 5.456 -9.423 10.726 1.00 84.88 105 SER A N 1
ATOM 852 C CA . SER A 1 105 ? 5.293 -10.866 10.743 1.00 84.88 105 SER A CA 1
ATOM 853 C C . SER A 1 105 ? 5.738 -11.496 9.423 1.00 84.88 105 SER A C 1
ATOM 855 O O . SER A 1 105 ? 5.879 -10.823 8.393 1.00 84.88 105 SER A O 1
ATOM 857 N N . LEU A 1 106 ? 5.976 -12.808 9.454 1.00 89.31 106 LEU A N 1
ATOM 858 C CA . LEU A 1 106 ? 6.375 -13.561 8.265 1.00 89.31 106 LEU A CA 1
ATOM 859 C C . LEU A 1 106 ? 5.315 -13.477 7.164 1.00 89.31 106 LEU A C 1
ATOM 861 O O . LEU A 1 106 ? 5.666 -13.456 5.991 1.00 89.31 106 LEU A O 1
ATOM 865 N N . GLU A 1 107 ? 4.042 -13.352 7.528 1.00 92.31 107 GLU A N 1
ATOM 866 C CA . GLU A 1 107 ? 2.923 -13.199 6.602 1.00 92.31 107 GLU A CA 1
ATOM 867 C C . GLU A 1 107 ? 2.988 -11.859 5.862 1.00 92.31 107 GLU A C 1
ATOM 869 O O . GLU A 1 107 ? 2.888 -11.833 4.638 1.00 92.31 107 GLU A O 1
ATOM 874 N N . HIS A 1 108 ? 3.230 -10.749 6.573 1.00 93.44 108 HIS A N 1
ATOM 875 C CA . HIS A 1 108 ? 3.362 -9.431 5.941 1.00 93.44 108 HIS A CA 1
ATOM 876 C C . HIS A 1 108 ? 4.568 -9.382 4.995 1.00 93.44 108 HIS A C 1
ATOM 878 O O . HIS A 1 108 ? 4.477 -8.857 3.887 1.00 93.44 108 HIS A O 1
ATOM 884 N N . ARG A 1 109 ? 5.696 -9.979 5.403 1.00 93.50 109 ARG A N 1
ATOM 885 C CA . ARG A 1 109 ? 6.879 -10.113 4.538 1.00 93.50 109 ARG A CA 1
ATOM 886 C C . ARG A 1 109 ? 6.610 -11.021 3.339 1.00 93.50 109 ARG A C 1
ATOM 888 O O . ARG A 1 109 ? 7.048 -10.713 2.236 1.00 93.50 109 ARG A O 1
ATOM 895 N N . GLY A 1 110 ? 5.884 -12.118 3.550 1.00 95.62 110 GLY A N 1
ATOM 896 C CA . GLY A 1 110 ? 5.491 -13.059 2.506 1.00 95.62 110 GLY A CA 1
ATOM 897 C C . GLY A 1 110 ? 4.626 -12.402 1.436 1.00 95.62 110 GLY A C 1
ATOM 898 O O . GLY A 1 110 ? 4.862 -12.621 0.254 1.00 95.62 110 GLY A O 1
ATOM 899 N N . GLN A 1 111 ? 3.697 -11.533 1.834 1.00 95.25 111 GLN A N 1
ATOM 900 C CA . GLN A 1 111 ? 2.854 -10.781 0.905 1.00 95.25 111 GLN A CA 1
ATOM 901 C C . GLN A 1 111 ? 3.682 -9.872 -0.013 1.00 95.25 111 GLN A C 1
ATOM 903 O O . GLN A 1 111 ? 3.561 -9.954 -1.233 1.00 95.25 111 GLN A O 1
ATOM 908 N N . VAL A 1 112 ? 4.601 -9.082 0.554 1.00 96.50 112 VAL A N 1
ATOM 909 C CA . VAL A 1 112 ? 5.494 -8.231 -0.250 1.00 96.50 112 VAL A CA 1
ATOM 910 C C . VAL A 1 112 ? 6.419 -9.068 -1.131 1.00 96.50 112 VAL A C 1
ATOM 912 O O . VAL A 1 112 ? 6.610 -8.737 -2.298 1.00 96.50 112 VAL A O 1
ATOM 915 N N . MET A 1 113 ? 6.937 -10.191 -0.627 1.00 97.12 113 MET A N 1
ATOM 916 C CA . MET A 1 113 ? 7.739 -11.117 -1.431 1.00 97.12 113 MET A CA 1
ATOM 917 C C . MET A 1 113 ? 6.953 -11.656 -2.634 1.00 97.12 113 MET A C 1
ATOM 919 O O . MET A 1 113 ? 7.482 -11.695 -3.742 1.00 97.12 113 MET A O 1
ATOM 923 N N . MET A 1 114 ? 5.680 -12.020 -2.450 1.00 97.69 114 MET A N 1
ATOM 924 C CA . MET A 1 114 ? 4.820 -12.464 -3.550 1.00 97.69 114 MET A CA 1
ATOM 925 C C . MET A 1 114 ? 4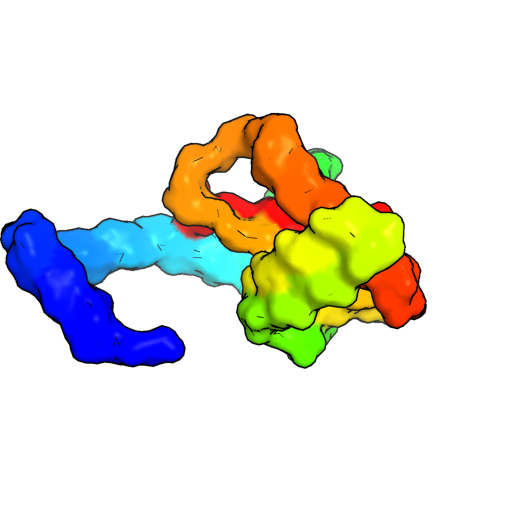.633 -11.364 -4.598 1.00 97.69 114 MET A C 1
ATOM 927 O O . MET A 1 114 ? 4.708 -11.655 -5.791 1.00 97.69 114 MET A O 1
ATOM 931 N N . TYR A 1 115 ? 4.449 -10.107 -4.188 1.00 97.94 115 TYR A N 1
ATOM 932 C CA . TYR A 1 115 ? 4.367 -8.990 -5.134 1.00 97.94 115 TYR A CA 1
ATOM 933 C C . TYR A 1 115 ? 5.663 -8.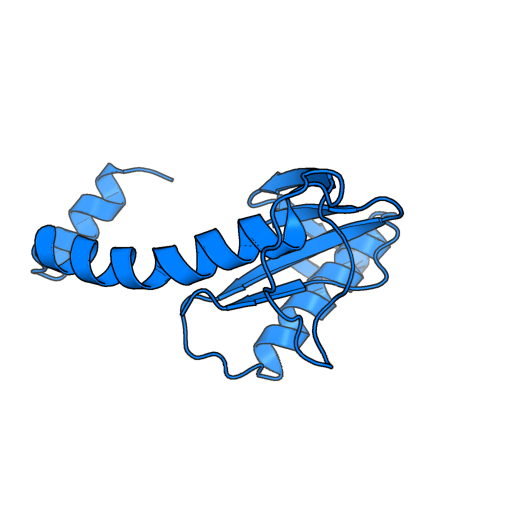790 -5.902 1.00 97.94 115 TYR A C 1
ATOM 935 O O . TYR A 1 115 ? 5.629 -8.701 -7.124 1.00 97.94 115 TYR A O 1
ATOM 943 N N . ILE A 1 116 ? 6.806 -8.810 -5.213 1.00 97.62 116 ILE A N 1
ATOM 944 C CA . ILE A 1 116 ? 8.124 -8.727 -5.848 1.00 97.62 116 ILE A CA 1
ATOM 945 C C . ILE A 1 116 ? 8.269 -9.833 -6.902 1.00 97.62 116 ILE A C 1
ATOM 947 O O . ILE A 1 116 ? 8.664 -9.557 -8.033 1.00 97.62 116 ILE A O 1
ATOM 951 N N . MET A 1 117 ? 7.918 -11.078 -6.569 1.00 97.56 117 MET A N 1
ATOM 952 C CA . MET A 1 117 ? 7.987 -12.201 -7.510 1.00 97.56 117 MET A CA 1
ATOM 953 C C . MET A 1 117 ? 7.090 -11.988 -8.734 1.00 97.56 117 MET A C 1
ATOM 955 O O . MET A 1 117 ? 7.539 -12.198 -9.861 1.00 97.56 117 MET A O 1
ATOM 959 N N . MET A 1 118 ? 5.841 -11.559 -8.532 1.00 97.62 118 MET A N 1
ATOM 960 C CA . MET A 1 118 ? 4.905 -11.323 -9.633 1.00 97.62 118 MET A CA 1
ATOM 961 C C . MET A 1 118 ? 5.333 -10.150 -10.521 1.00 97.62 118 MET A C 1
ATOM 963 O O . MET A 1 118 ? 5.315 -10.283 -11.741 1.00 97.62 118 MET A O 1
ATOM 967 N N . MET A 1 119 ? 5.769 -9.031 -9.939 1.00 96.31 119 MET A N 1
ATOM 968 C CA . MET A 1 119 ? 6.232 -7.865 -10.697 1.00 96.31 119 MET A CA 1
ATOM 969 C C . MET A 1 119 ? 7.497 -8.187 -11.500 1.00 96.31 119 MET A C 1
ATOM 971 O O . MET A 1 119 ? 7.562 -7.876 -12.686 1.00 96.31 119 MET A O 1
ATOM 975 N N . ASN A 1 120 ? 8.469 -8.904 -10.923 1.00 96.62 120 ASN A N 1
ATOM 976 C CA . ASN A 1 120 ? 9.638 -9.354 -11.689 1.00 96.62 120 ASN A CA 1
ATOM 977 C C . ASN A 1 120 ? 9.240 -10.257 -12.869 1.00 96.62 120 ASN A C 1
ATOM 979 O O . ASN A 1 120 ? 9.813 -10.156 -13.952 1.00 96.62 120 ASN A O 1
ATOM 983 N N . LYS A 1 121 ? 8.221 -11.110 -12.696 1.00 96.12 121 LYS A N 1
ATOM 984 C CA . LYS A 1 121 ? 7.690 -11.950 -13.780 1.00 96.12 121 LYS A CA 1
ATOM 985 C C . LYS A 1 121 ? 7.005 -11.170 -14.899 1.00 96.12 121 LYS A C 1
ATOM 987 O O . LYS A 1 121 ? 7.021 -11.632 -16.034 1.00 96.12 121 LYS A O 1
ATOM 992 N N . LEU A 1 122 ? 6.465 -9.992 -14.605 1.00 92.38 122 LEU A N 1
ATOM 993 C CA . LEU A 1 122 ? 5.915 -9.077 -15.607 1.00 92.38 122 LEU A CA 1
ATOM 994 C C . LEU A 1 122 ? 6.978 -8.189 -16.280 1.00 92.38 122 LEU A C 1
ATOM 996 O O . LEU A 1 122 ? 6.640 -7.393 -17.151 1.00 92.38 122 LEU A O 1
ATOM 1000 N N . GLY A 1 123 ? 8.257 -8.337 -15.918 1.00 92.75 123 GLY A N 1
ATOM 1001 C CA . GLY A 1 123 ? 9.375 -7.625 -16.543 1.00 92.75 123 GLY A CA 1
ATOM 1002 C C . GLY A 1 123 ? 9.822 -6.354 -15.817 1.00 92.75 123 GLY A C 1
ATOM 1003 O O . GLY A 1 123 ? 10.712 -5.663 -16.311 1.00 92.75 123 GLY A O 1
ATOM 1004 N N . TYR A 1 124 ? 9.258 -6.045 -14.647 1.00 91.94 124 TYR A N 1
ATOM 1005 C CA . TYR A 1 124 ? 9.772 -4.975 -13.789 1.00 91.94 124 TYR A CA 1
ATOM 1006 C C . TYR A 1 124 ? 11.096 -5.405 -13.142 1.00 91.94 124 TYR A C 1
ATOM 1008 O O . TYR A 1 124 ? 11.283 -6.576 -12.824 1.00 91.94 124 TYR A O 1
ATOM 1016 N N . ASN A 1 125 ? 12.000 -4.460 -12.881 1.00 90.50 125 ASN A N 1
ATOM 1017 C CA . ASN A 1 125 ? 13.180 -4.716 -12.053 1.00 90.50 125 ASN A CA 1
ATOM 1018 C C . ASN A 1 125 ? 12.867 -4.355 -10.598 1.00 90.50 125 ASN A C 1
ATOM 1020 O O . ASN A 1 125 ? 12.975 -3.189 -10.220 1.00 90.50 125 ASN A O 1
ATOM 1024 N N . VAL A 1 126 ? 12.450 -5.339 -9.796 1.00 94.44 126 VAL A N 1
ATOM 1025 C CA . VAL A 1 126 ? 12.010 -5.106 -8.411 1.00 94.44 126 VAL A CA 1
ATOM 1026 C C . VAL A 1 126 ? 12.951 -5.811 -7.430 1.00 94.44 126 VAL A C 1
ATOM 1028 O O . VAL A 1 126 ? 12.748 -6.990 -7.134 1.00 94.44 126 VAL A O 1
ATOM 1031 N N . PRO A 1 127 ? 13.988 -5.133 -6.902 1.00 89.44 127 PRO A N 1
ATOM 1032 C CA . PRO A 1 127 ? 14.944 -5.755 -5.980 1.00 89.44 127 PRO A CA 1
ATOM 1033 C C . PRO A 1 127 ? 14.426 -5.853 -4.537 1.00 89.44 127 PRO A C 1
ATOM 1035 O O . PRO A 1 127 ? 14.945 -6.634 -3.741 1.00 89.44 127 PRO A O 1
ATOM 1038 N N . SER A 1 128 ? 13.435 -5.038 -4.174 1.00 93.19 128 SER A N 1
ATOM 1039 C CA . SER A 1 128 ? 12.890 -4.932 -2.820 1.00 93.19 128 SER A CA 1
ATOM 1040 C C . SER A 1 128 ? 11.474 -4.359 -2.849 1.00 93.19 128 SER A C 1
ATOM 1042 O O . SER A 1 128 ? 11.034 -3.853 -3.876 1.00 93.19 128 SER A O 1
ATOM 1044 N N . GLY A 1 129 ? 10.789 -4.394 -1.708 1.00 95.12 129 GLY A N 1
ATOM 1045 C CA . GLY A 1 129 ? 9.498 -3.747 -1.485 1.00 95.12 129 GLY A CA 1
ATOM 1046 C C . GLY A 1 129 ? 9.435 -3.150 -0.082 1.00 95.12 129 GLY A C 1
ATOM 1047 O O . GLY A 1 129 ? 10.275 -3.466 0.765 1.00 95.12 129 GLY A O 1
ATOM 1048 N N . LEU A 1 130 ? 8.457 -2.280 0.154 1.00 94.75 130 LEU A N 1
ATOM 1049 C CA . LEU A 1 130 ? 8.286 -1.559 1.412 1.00 94.75 130 LEU A CA 1
ATOM 1050 C C . LEU A 1 130 ? 7.046 -2.048 2.167 1.00 94.75 130 LEU A C 1
ATOM 1052 O O . LEU A 1 130 ? 6.015 -2.355 1.574 1.00 94.75 130 LEU A O 1
ATOM 1056 N N . LEU A 1 131 ? 7.156 -2.090 3.496 1.00 94.56 131 LEU A N 1
ATOM 1057 C CA . LEU A 1 131 ? 6.049 -2.328 4.422 1.00 94.56 131 LEU A CA 1
ATOM 1058 C C . LEU A 1 131 ? 5.872 -1.086 5.287 1.00 94.56 131 LEU A C 1
ATOM 1060 O O . LEU A 1 131 ? 6.760 -0.767 6.077 1.00 94.56 131 LEU A O 1
ATOM 1064 N N . LEU A 1 132 ? 4.727 -0.420 5.169 1.00 93.31 132 LEU A N 1
ATOM 1065 C CA . LEU A 1 132 ? 4.398 0.749 5.975 1.00 93.31 132 LEU A CA 1
ATOM 1066 C C . LEU A 1 132 ? 3.333 0.399 7.010 1.00 93.31 132 LEU A C 1
ATOM 1068 O O . LEU A 1 132 ? 2.196 0.071 6.673 1.00 93.31 132 LEU A O 1
ATOM 1072 N N . TYR A 1 133 ? 3.701 0.515 8.283 1.00 92.38 133 TYR A N 1
ATOM 1073 C CA . TYR A 1 133 ? 2.762 0.432 9.394 1.00 92.38 133 TYR A CA 1
ATOM 1074 C C . TYR A 1 133 ? 2.276 1.833 9.743 1.00 92.38 133 TYR A C 1
ATOM 1076 O O . TYR A 1 133 ? 3.074 2.706 10.065 1.00 92.38 133 TYR A O 1
ATOM 1084 N N . LEU A 1 134 ? 0.966 2.042 9.665 1.00 90.31 134 LEU A N 1
ATOM 1085 C CA . LEU A 1 134 ? 0.349 3.343 9.917 1.00 90.31 134 LEU A CA 1
ATOM 1086 C C . LEU A 1 134 ? -0.027 3.548 11.390 1.00 90.31 134 LEU A C 1
ATOM 1088 O O . LEU A 1 134 ? -0.434 4.648 11.758 1.00 90.31 134 LEU A O 1
ATOM 1092 N N . ARG A 1 135 ? 0.076 2.508 12.224 1.00 82.75 135 ARG A N 1
ATOM 1093 C CA . ARG A 1 135 ? -0.326 2.528 13.635 1.00 82.75 135 ARG A CA 1
ATOM 1094 C C . ARG A 1 135 ? 0.853 2.658 14.584 1.00 82.75 135 ARG A C 1
ATOM 1096 O O . ARG A 1 135 ? 1.874 1.988 14.326 1.00 82.75 135 ARG A O 1
#

Foldseek 3Di:
DDPVVVVVVCVVVVHDPVVVVVLVVLLVVLVVLCCVQAADDPPPPPPPPPDDDPPDDRFHFPDWPDAQDWFDAVVVPDIDGQGTFTDTPPFIAGEAEAADDPPVDPVQVVNRVVVLVRCVSVVGDYPGYHYRHSD

Organism: NCBI:txid1586634

pLDDT: mean 87.66, std 12.04, range [46.41, 97.94]